Protein AF-A0A4Q6G7Y2-F1 (afdb_monomer_lite)

Sequence (105 aa):
MLQVDALLCVNDVDAALDAGLMQCLPCPGCEPGAAARVIETQRRLAAAWAARDRYRARSERLARRAAERLARRDTASVQGSPGLPAAAAAALARAKAKAADRGRS

Foldseek 3Di:
DVVLLVCVVVPVVVVSVVVPLLVDDDDPPDDPVSSVSSVVSNVVVVVVVVVVVVVVVVVVVVVVVVVVVVVVVVVPVVVDDDDDPPVVVVVVVVVVVVVVVVVVD

Radius of gyration: 30.84 Å; chains: 1; bounding box: 69×32×64 Å

pLDDT: mean 88.73, std 10.55, range [51.75, 98.62]

Structure (mmCIF, N/CA/C/O backbone):
data_AF-A0A4Q6G7Y2-F1
#
_entry.id   AF-A0A4Q6G7Y2-F1
#
loop_
_atom_site.group_PDB
_atom_site.id
_atom_site.type_symbol
_atom_site.label_atom_id
_atom_site.label_alt_id
_atom_site.label_comp_id
_atom_site.label_asym_id
_atom_site.label_entity_id
_atom_site.label_seq_id
_atom_site.pdbx_PDB_ins_code
_atom_site.Cartn_x
_atom_site.Cartn_y
_atom_site.Cartn_z
_atom_site.occupancy
_atom_site.B_iso_or_equiv
_atom_site.auth_seq_id
_atom_site.auth_comp_id
_atom_site.auth_asym_id
_atom_site.auth_atom_id
_atom_site.pdbx_PDB_model_num
ATOM 1 N N . MET A 1 1 ? -19.517 2.407 18.424 1.00 61.00 1 MET A N 1
ATOM 2 C CA . MET A 1 1 ? -18.093 2.147 18.743 1.00 61.00 1 MET A CA 1
ATOM 3 C C . MET A 1 1 ? -17.846 0.728 19.256 1.00 61.00 1 MET A C 1
ATOM 5 O O . MET A 1 1 ? -16.893 0.117 18.801 1.00 61.00 1 MET A O 1
ATOM 9 N N . LEU A 1 2 ? -18.707 0.179 20.128 1.00 75.88 2 LEU A N 1
ATOM 10 C CA . LEU A 1 2 ? -18.541 -1.166 20.714 1.00 75.88 2 LEU A CA 1
ATOM 11 C C . LEU A 1 2 ? -18.406 -2.311 19.691 1.00 75.88 2 LEU A C 1
ATOM 13 O O . LEU A 1 2 ? -17.623 -3.220 19.923 1.00 75.88 2 LEU A O 1
ATOM 17 N N . GLN A 1 3 ? -19.109 -2.262 18.553 1.00 88.25 3 GLN A N 1
ATOM 18 C CA . GLN A 1 3 ? -19.026 -3.321 17.535 1.00 88.25 3 GLN A CA 1
ATOM 19 C C . GLN A 1 3 ? -17.641 -3.409 16.875 1.00 88.25 3 GLN A C 1
ATOM 21 O O . GLN A 1 3 ? -17.073 -4.490 16.806 1.00 88.25 3 GLN A O 1
ATOM 26 N N . VAL A 1 4 ? -17.087 -2.281 16.412 1.00 92.12 4 VAL A N 1
ATOM 27 C CA . VAL A 1 4 ? -15.761 -2.253 15.766 1.00 92.12 4 VAL A CA 1
ATOM 28 C C . VAL A 1 4 ? -14.687 -2.710 16.748 1.00 92.12 4 VAL A C 1
ATOM 30 O O . VAL A 1 4 ? -13.851 -3.532 16.400 1.00 92.12 4 VAL A O 1
ATOM 33 N N . ASP A 1 5 ? -14.738 -2.232 17.992 1.00 91.62 5 ASP A N 1
ATOM 34 C CA . ASP A 1 5 ? -13.787 -2.654 19.020 1.00 91.62 5 ASP A CA 1
ATOM 35 C C . ASP A 1 5 ? -13.895 -4.151 19.352 1.00 91.62 5 ASP A C 1
ATOM 37 O O . ASP A 1 5 ? -12.876 -4.830 19.453 1.00 91.62 5 ASP A O 1
ATOM 41 N N . ALA A 1 6 ? -15.113 -4.693 19.451 1.00 92.06 6 ALA A N 1
ATOM 42 C CA . ALA A 1 6 ? -15.321 -6.121 19.676 1.00 92.06 6 ALA A CA 1
ATOM 43 C C . ALA A 1 6 ? -14.718 -6.979 18.550 1.00 92.06 6 ALA A C 1
ATOM 45 O O . ALA A 1 6 ? -14.070 -7.985 18.835 1.00 92.06 6 ALA A O 1
ATOM 46 N N . LEU A 1 7 ? -14.872 -6.555 17.290 1.00 95.19 7 LEU A N 1
ATOM 47 C CA . LEU A 1 7 ? -14.272 -7.220 16.128 1.00 95.19 7 LEU A CA 1
ATOM 48 C C . LEU A 1 7 ? -12.738 -7.151 16.165 1.00 95.19 7 LEU A C 1
ATOM 50 O O . LEU A 1 7 ? -12.064 -8.152 15.928 1.00 95.19 7 LEU A O 1
ATOM 54 N N . LEU A 1 8 ? -12.170 -6.009 16.566 1.00 93.88 8 LEU A N 1
ATOM 55 C CA . LEU A 1 8 ? -10.723 -5.876 16.756 1.00 93.88 8 LEU A CA 1
ATOM 56 C C . LEU A 1 8 ? -10.191 -6.758 17.895 1.00 93.88 8 LEU A C 1
ATOM 58 O O . LEU A 1 8 ? -9.095 -7.302 17.774 1.00 93.88 8 LEU A O 1
ATOM 62 N N . CYS A 1 9 ? -10.950 -6.942 18.977 1.00 93.56 9 CYS A N 1
ATOM 63 C CA . CYS A 1 9 ? -10.566 -7.822 20.086 1.00 93.56 9 CYS A CA 1
ATOM 64 C C . CYS A 1 9 ? -10.455 -9.295 19.667 1.00 93.56 9 CYS A C 1
ATOM 66 O O . CYS A 1 9 ? -9.605 -10.010 20.196 1.00 93.56 9 CYS A O 1
ATOM 68 N N . VAL A 1 10 ? -11.262 -9.740 18.700 1.00 96.31 10 VAL A N 1
ATOM 69 C CA . VAL A 1 10 ? -11.146 -11.081 18.094 1.00 96.31 10 VAL A CA 1
ATOM 70 C C . VAL A 1 10 ? -10.248 -11.099 16.851 1.00 96.31 10 VAL A C 1
ATOM 72 O O . VAL A 1 10 ? -10.146 -12.121 16.177 1.00 96.31 10 VAL A O 1
ATOM 75 N N . ASN A 1 11 ? -9.555 -9.988 16.575 1.00 94.19 11 ASN A N 1
ATOM 76 C CA . ASN A 1 11 ? -8.650 -9.798 15.443 1.00 94.19 11 ASN A CA 1
ATOM 77 C C . ASN A 1 11 ? -9.317 -9.984 14.063 1.00 94.19 11 ASN A C 1
ATOM 79 O O . ASN A 1 11 ? -8.643 -10.308 13.084 1.00 94.19 11 ASN A O 1
ATOM 83 N N . ASP A 1 12 ? -10.628 -9.744 13.976 1.00 97.44 12 ASP A N 1
ATOM 84 C CA . ASP A 1 12 ? -11.389 -9.754 12.727 1.00 97.44 12 ASP A CA 1
ATOM 85 C C . ASP A 1 12 ? -11.365 -8.357 12.092 1.00 97.44 12 ASP A C 1
ATOM 87 O O . ASP A 1 12 ? -12.283 -7.540 12.212 1.00 97.44 12 ASP A O 1
ATOM 91 N N . VAL A 1 13 ? -10.222 -8.046 11.477 1.00 95.50 13 VAL A N 1
ATOM 92 C CA . VAL A 1 13 ? -9.962 -6.733 10.871 1.00 95.50 13 VAL A CA 1
ATOM 93 C C . VAL A 1 13 ? -10.829 -6.509 9.632 1.00 95.50 13 VAL A C 1
ATOM 95 O O . VAL A 1 13 ? -11.213 -5.369 9.370 1.00 95.50 13 VAL A O 1
ATOM 98 N N . ASP A 1 14 ? -11.165 -7.568 8.896 1.00 96.94 14 ASP A N 1
ATOM 99 C CA . ASP A 1 14 ? -11.983 -7.474 7.685 1.00 96.94 14 ASP A CA 1
ATOM 100 C C . ASP A 1 14 ? -13.431 -7.126 8.038 1.00 96.94 14 ASP A C 1
ATOM 102 O O . ASP A 1 14 ? -13.960 -6.131 7.539 1.00 96.94 14 ASP A O 1
ATOM 106 N 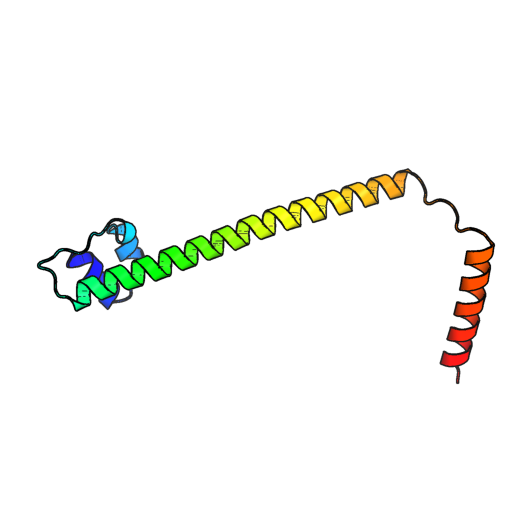N . ALA A 1 15 ? -14.035 -7.830 9.002 1.00 96.81 15 ALA A N 1
ATOM 107 C CA . ALA A 1 15 ? -15.362 -7.461 9.486 1.00 96.81 15 ALA A CA 1
ATOM 108 C C . ALA A 1 15 ? -15.365 -6.064 10.133 1.00 96.81 15 ALA A C 1
ATOM 110 O O . ALA A 1 15 ? -16.345 -5.324 10.017 1.00 96.81 15 ALA A O 1
ATOM 111 N N . ALA A 1 16 ? -14.277 -5.667 10.806 1.00 96.19 16 ALA A N 1
ATOM 112 C CA . ALA A 1 16 ? -14.147 -4.313 11.341 1.00 96.19 16 ALA A CA 1
ATOM 113 C C . ALA A 1 16 ? -14.115 -3.258 10.219 1.00 96.19 16 ALA A C 1
ATOM 115 O O . ALA A 1 16 ? -14.745 -2.205 10.349 1.00 96.19 16 ALA A O 1
ATOM 116 N N . LEU A 1 17 ? -13.410 -3.531 9.116 1.00 96.12 17 LEU A N 1
ATOM 117 C CA . LEU A 1 17 ? -13.396 -2.684 7.922 1.00 96.12 17 LEU A CA 1
ATOM 118 C C . LEU A 1 17 ? -14.787 -2.564 7.296 1.00 96.12 17 LEU A C 1
ATOM 120 O O . LEU A 1 17 ? -15.216 -1.438 7.037 1.00 96.12 17 LEU A O 1
ATOM 124 N N . ASP A 1 18 ? -15.503 -3.678 7.141 1.00 96.81 18 ASP A N 1
ATOM 125 C CA . ASP A 1 18 ? -16.885 -3.698 6.641 1.00 96.81 18 ASP A CA 1
ATOM 126 C C . ASP A 1 18 ? -17.838 -2.919 7.560 1.00 96.81 18 ASP A C 1
ATOM 128 O O . ASP A 1 18 ? -18.736 -2.214 7.098 1.00 96.81 18 ASP A O 1
ATOM 132 N N . ALA A 1 19 ? -17.594 -2.964 8.871 1.00 94.81 19 ALA A N 1
ATOM 133 C CA . ALA A 1 19 ? -18.314 -2.179 9.871 1.00 94.81 19 ALA A CA 1
ATOM 134 C C . ALA A 1 19 ? -17.905 -0.689 9.916 1.00 94.81 19 ALA A C 1
ATOM 136 O O . ALA A 1 19 ? -18.379 0.054 10.781 1.00 94.81 19 ALA A O 1
ATOM 137 N N . GLY A 1 20 ? -17.036 -0.228 9.010 1.00 95.38 20 GLY A N 1
ATOM 138 C CA . GLY A 1 20 ? -16.647 1.177 8.891 1.00 95.38 20 GLY A CA 1
ATOM 139 C C . GLY A 1 20 ? -15.487 1.599 9.797 1.00 95.38 20 GLY A C 1
ATOM 140 O O . GLY A 1 20 ? -15.435 2.753 10.231 1.00 95.38 20 GLY A O 1
ATOM 141 N N . LEU A 1 21 ? -14.539 0.696 10.092 1.00 94.88 21 LEU A N 1
ATOM 142 C CA . LEU A 1 21 ? -13.360 0.974 10.930 1.00 94.88 21 LEU A CA 1
ATOM 143 C C . LEU A 1 21 ? -12.657 2.283 10.556 1.00 94.88 21 LEU A C 1
ATOM 145 O O . LEU A 1 21 ? -12.284 3.035 11.449 1.00 94.88 21 LEU A O 1
ATOM 149 N N . MET A 1 22 ? -12.488 2.589 9.267 1.00 95.81 22 MET A N 1
ATOM 150 C CA . MET A 1 22 ? -11.752 3.788 8.837 1.00 95.81 22 MET A CA 1
ATOM 151 C C . MET A 1 22 ? -12.527 5.096 9.024 1.00 95.81 22 MET A C 1
ATOM 153 O O . MET A 1 22 ? -11.911 6.157 9.088 1.00 95.81 22 MET A O 1
ATOM 157 N N . GLN A 1 23 ? -13.857 5.037 9.106 1.00 93.81 23 GLN A N 1
ATOM 158 C CA . GLN A 1 23 ? -14.729 6.192 9.338 1.00 93.81 23 GLN A CA 1
ATOM 159 C C . GLN A 1 23 ? -15.122 6.323 10.816 1.00 93.81 23 GLN A C 1
ATOM 161 O O . GLN A 1 23 ? -15.757 7.301 11.209 1.00 93.81 23 GLN A O 1
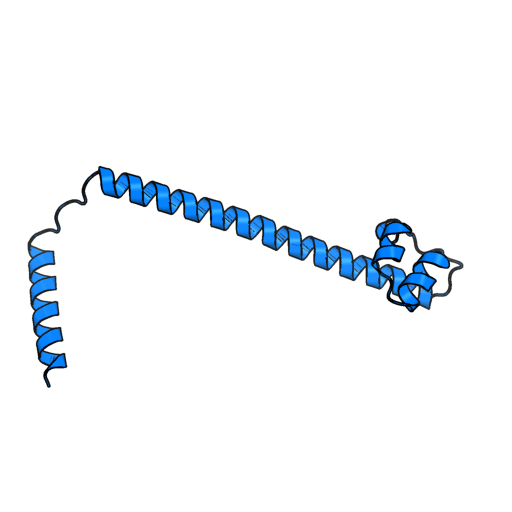ATOM 166 N N . CYS A 1 24 ? -14.754 5.343 11.645 1.00 89.75 24 CYS A N 1
ATOM 167 C CA . CYS A 1 24 ? -15.073 5.334 13.061 1.00 89.75 24 CYS A CA 1
ATOM 168 C C . CYS A 1 24 ? -14.340 6.469 13.791 1.00 89.75 24 CYS A C 1
ATOM 170 O O . CYS A 1 24 ? -13.110 6.499 13.852 1.00 89.75 24 CYS A O 1
ATOM 172 N N . LEU A 1 25 ? -15.106 7.377 14.396 1.00 86.44 25 LEU A N 1
ATOM 173 C CA . LEU A 1 25 ? -14.578 8.440 15.246 1.00 86.44 25 LEU A CA 1
ATOM 174 C C . LEU A 1 25 ? -14.498 7.961 16.704 1.00 86.44 25 LEU A C 1
ATOM 176 O O . LEU A 1 25 ? -15.446 7.330 17.187 1.00 86.44 25 LEU A O 1
ATOM 180 N N . PRO A 1 26 ? -13.405 8.260 17.428 1.00 76.88 26 PRO A N 1
ATOM 181 C CA . PRO A 1 26 ? -13.330 7.985 18.855 1.00 76.88 26 PRO A CA 1
ATOM 182 C C . PRO A 1 26 ? -14.375 8.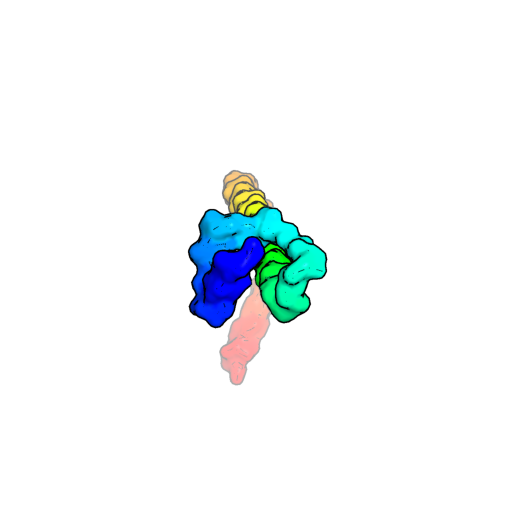830 19.593 1.00 76.88 26 PRO A C 1
ATOM 184 O O . PRO A 1 26 ? -14.435 10.048 19.426 1.00 76.88 26 PRO A O 1
ATOM 187 N N . CYS A 1 27 ? -15.215 8.182 20.399 1.00 75.19 27 CYS A N 1
ATOM 188 C CA . CYS A 1 27 ? -16.227 8.868 21.191 1.00 75.19 27 CYS A CA 1
ATOM 189 C C . CYS A 1 27 ? -15.665 9.249 22.575 1.00 75.19 27 CYS A C 1
ATOM 191 O O . CYS A 1 27 ? -14.980 8.431 23.189 1.00 75.19 27 CYS A O 1
ATOM 193 N N . PRO A 1 28 ? -15.959 10.450 23.107 1.00 71.19 28 PRO A N 1
ATOM 194 C CA . PRO A 1 28 ? -15.399 10.909 24.383 1.00 71.19 28 PRO A CA 1
ATOM 195 C C . PRO A 1 28 ? -15.909 10.128 25.607 1.00 71.19 28 PRO A C 1
ATOM 197 O O . PRO A 1 28 ? -15.276 10.169 26.654 1.00 71.19 28 PRO A O 1
ATOM 200 N N . GLY A 1 29 ? -17.030 9.408 25.485 1.00 77.56 29 GLY A N 1
ATOM 201 C CA . GLY A 1 29 ? -17.567 8.528 26.533 1.00 77.56 29 GLY A CA 1
ATOM 202 C C . GLY A 1 29 ? -17.158 7.059 26.396 1.00 77.56 29 GLY A C 1
ATOM 203 O O . GLY A 1 29 ? -17.669 6.212 27.123 1.00 77.56 29 GLY A O 1
ATOM 204 N N . CYS A 1 30 ? -16.303 6.733 25.429 1.00 79.44 30 CYS A N 1
ATOM 205 C CA . CYS A 1 30 ? -15.888 5.365 25.173 1.00 79.44 30 CYS A CA 1
ATOM 206 C C . CYS A 1 30 ? -14.719 4.976 26.081 1.00 79.44 30 CYS A C 1
ATOM 208 O O . CYS A 1 30 ? -13.921 5.821 26.483 1.00 79.44 30 CYS A O 1
ATOM 210 N N . GLU A 1 31 ? -14.610 3.681 26.384 1.00 84.31 31 GLU A N 1
ATOM 211 C CA . GLU A 1 31 ? -13.493 3.148 27.164 1.00 84.31 31 GLU A CA 1
ATOM 212 C C . GLU A 1 31 ? -12.154 3.539 26.491 1.00 84.31 31 GLU A C 1
ATOM 214 O O . GLU A 1 31 ? -12.014 3.359 25.273 1.00 84.31 31 GLU A O 1
ATOM 219 N N . PRO A 1 32 ? -11.186 4.117 27.230 1.00 84.25 32 PRO A N 1
ATOM 220 C CA . PRO A 1 32 ? -9.950 4.636 26.643 1.00 84.25 32 PRO A CA 1
ATOM 221 C C . PRO A 1 32 ? -9.151 3.596 25.843 1.00 84.25 32 PRO A C 1
ATOM 223 O O . PRO A 1 32 ? -8.589 3.926 24.796 1.00 84.25 32 PRO A O 1
ATOM 226 N N . GLY A 1 33 ? -9.125 2.340 26.292 1.00 89.12 33 GLY A N 1
ATOM 227 C CA . GLY A 1 33 ? -8.493 1.221 25.597 1.00 89.12 33 GLY A CA 1
ATOM 228 C C . GLY A 1 33 ? -9.146 0.900 24.252 1.00 89.12 33 GLY A C 1
ATOM 229 O O . GLY A 1 33 ? -8.434 0.702 23.266 1.00 89.12 33 GLY A O 1
ATOM 230 N N . ALA A 1 34 ? -10.477 0.916 24.174 1.00 89.38 34 ALA A N 1
ATOM 231 C CA . ALA A 1 34 ? -11.224 0.735 22.930 1.00 89.38 34 ALA A CA 1
ATOM 232 C C . ALA A 1 34 ? -10.923 1.849 21.919 1.00 89.38 34 ALA A C 1
ATOM 234 O O . ALA A 1 34 ? -10.642 1.583 20.748 1.00 89.38 34 ALA A O 1
ATOM 235 N N . ALA A 1 35 ? -10.908 3.107 22.373 1.00 89.75 35 ALA A N 1
ATOM 236 C CA . ALA A 1 35 ? -10.522 4.232 21.521 1.00 89.75 35 ALA A CA 1
ATOM 237 C C . ALA A 1 35 ? -9.076 4.083 21.011 1.00 89.75 35 ALA A C 1
ATOM 239 O O . ALA A 1 35 ? -8.821 4.249 19.816 1.00 89.75 35 ALA A O 1
ATOM 240 N N . ALA A 1 36 ? -8.142 3.710 21.891 1.00 91.06 36 ALA A N 1
ATOM 241 C CA . ALA A 1 36 ? -6.742 3.508 21.532 1.00 91.06 36 ALA A CA 1
ATOM 242 C C . ALA A 1 36 ? -6.551 2.378 20.505 1.00 91.06 36 ALA A C 1
ATOM 244 O O . ALA A 1 36 ? -5.809 2.563 19.538 1.00 91.06 36 ALA A O 1
ATOM 245 N N . ARG A 1 37 ? -7.244 1.238 20.661 1.00 92.19 37 ARG A N 1
ATOM 246 C CA . ARG A 1 37 ? -7.186 0.113 19.707 1.00 92.19 37 ARG A CA 1
ATOM 247 C C . ARG A 1 37 ? -7.669 0.507 18.317 1.00 92.19 37 ARG A C 1
ATOM 249 O O . ARG A 1 37 ? -7.005 0.188 17.327 1.00 92.19 37 ARG A O 1
ATOM 256 N N . VAL A 1 38 ? -8.792 1.219 18.236 1.00 92.88 38 VAL A N 1
ATOM 257 C CA . VAL A 1 38 ? -9.341 1.696 16.959 1.00 92.88 38 VAL A CA 1
ATOM 258 C C . VAL A 1 38 ? -8.352 2.640 16.273 1.00 92.88 38 VAL A C 1
ATOM 260 O O . VAL A 1 38 ? -8.003 2.416 15.114 1.00 92.88 38 VAL A O 1
ATOM 263 N N . ILE A 1 39 ? -7.838 3.640 16.998 1.00 93.56 39 ILE A N 1
ATOM 264 C CA . ILE A 1 39 ? -6.887 4.625 16.459 1.00 93.56 39 ILE A CA 1
ATOM 265 C C . ILE A 1 39 ? -5.602 3.945 15.978 1.00 93.56 39 ILE A C 1
ATOM 267 O O . ILE A 1 39 ? -5.125 4.221 14.877 1.00 93.56 39 ILE A O 1
ATOM 271 N N . GLU A 1 40 ? -5.029 3.050 16.780 1.00 94.69 40 GLU A N 1
ATOM 272 C CA . GLU A 1 40 ? -3.801 2.343 16.414 1.00 94.69 40 GLU A CA 1
ATOM 273 C C . GLU A 1 40 ? -4.003 1.486 15.159 1.00 94.69 40 GLU A C 1
ATOM 275 O O . GLU A 1 40 ? -3.183 1.517 14.237 1.00 94.69 40 GLU A O 1
ATOM 280 N N . THR A 1 41 ? -5.129 0.776 15.072 1.00 95.81 41 THR A N 1
ATOM 281 C CA . THR A 1 41 ? -5.449 -0.052 13.902 1.00 95.81 41 THR A CA 1
ATOM 282 C C . THR A 1 41 ? -5.635 0.803 12.647 1.00 95.81 41 THR A C 1
ATOM 284 O O . THR A 1 41 ? -5.038 0.503 11.611 1.00 95.81 41 THR A O 1
ATOM 287 N N . GLN A 1 42 ? -6.371 1.916 12.742 1.00 96.62 42 GLN A N 1
ATOM 288 C CA . GLN A 1 42 ? -6.514 2.881 11.644 1.00 96.62 42 GLN A CA 1
ATOM 289 C C . GLN A 1 42 ? -5.148 3.394 11.161 1.00 96.62 42 GLN A C 1
ATOM 291 O O . GLN A 1 42 ? -4.884 3.425 9.956 1.00 96.62 42 GLN A O 1
ATOM 296 N N . ARG A 1 43 ? -4.245 3.754 12.086 1.00 97.38 43 ARG A N 1
ATOM 297 C CA . ARG A 1 43 ? -2.895 4.244 11.751 1.00 97.38 43 ARG A CA 1
ATOM 298 C C . ARG A 1 43 ? -2.060 3.181 11.043 1.00 97.38 43 ARG A C 1
ATOM 300 O O . ARG A 1 43 ? -1.412 3.493 10.042 1.00 97.38 43 ARG A O 1
ATOM 307 N N . ARG A 1 44 ? -2.096 1.932 11.518 1.00 97.81 44 ARG A N 1
ATOM 308 C CA . ARG A 1 44 ? -1.393 0.802 10.884 1.00 97.81 44 ARG A CA 1
ATOM 309 C C . ARG A 1 44 ? -1.880 0.557 9.461 1.00 97.81 44 ARG A C 1
ATOM 311 O O . ARG A 1 44 ? -1.057 0.438 8.552 1.00 97.81 44 ARG A O 1
ATOM 318 N N . LEU A 1 45 ? -3.196 0.536 9.255 1.00 97.50 45 LEU A N 1
ATOM 319 C CA . LEU A 1 45 ? -3.793 0.330 7.934 1.00 97.50 45 LEU A CA 1
ATOM 320 C C . LEU A 1 45 ? -3.456 1.473 6.974 1.00 97.50 45 LEU A C 1
ATOM 322 O O . LEU A 1 45 ? -2.986 1.219 5.863 1.00 97.50 45 LEU A O 1
ATOM 326 N N . ALA A 1 46 ? -3.589 2.725 7.419 1.00 97.81 46 ALA A N 1
ATOM 327 C CA . ALA A 1 46 ? -3.218 3.888 6.617 1.00 97.81 46 ALA A CA 1
ATOM 328 C C . ALA A 1 46 ? -1.735 3.850 6.200 1.00 97.81 46 ALA A C 1
ATOM 330 O O . ALA A 1 46 ? -1.401 4.099 5.038 1.00 97.81 46 ALA A O 1
ATOM 331 N N . ALA A 1 47 ? -0.837 3.477 7.120 1.00 98.44 47 ALA A N 1
ATOM 332 C CA . ALA A 1 47 ? 0.584 3.320 6.821 1.00 98.44 47 ALA A CA 1
ATOM 333 C C . ALA A 1 47 ? 0.848 2.196 5.803 1.00 98.44 47 ALA A C 1
ATOM 335 O O . ALA A 1 47 ? 1.645 2.382 4.875 1.00 98.44 47 ALA A O 1
ATOM 336 N N . ALA A 1 48 ? 0.165 1.055 5.941 1.00 98.19 48 ALA A N 1
ATOM 337 C CA . ALA A 1 48 ? 0.270 -0.069 5.015 1.00 98.19 48 ALA A CA 1
ATOM 338 C C . ALA A 1 48 ? -0.217 0.300 3.604 1.00 98.19 48 ALA A C 1
ATOM 340 O O . ALA A 1 48 ? 0.456 -0.009 2.616 1.00 98.19 48 ALA A O 1
ATOM 341 N N . TRP A 1 49 ? -1.334 1.022 3.489 1.00 98.12 49 TRP A N 1
ATOM 342 C CA . TRP A 1 49 ? -1.837 1.503 2.200 1.00 98.12 49 TRP A CA 1
ATOM 343 C C . TRP A 1 49 ? -0.883 2.498 1.551 1.00 98.12 49 TRP A C 1
ATOM 345 O O . TRP A 1 49 ? -0.493 2.300 0.401 1.00 98.12 49 TRP A O 1
ATOM 355 N N . ALA A 1 50 ? -0.390 3.481 2.308 1.00 98.50 50 ALA A N 1
ATOM 356 C CA . ALA A 1 50 ? 0.604 4.420 1.800 1.00 98.50 50 ALA A CA 1
ATOM 357 C C . ALA A 1 50 ? 1.885 3.703 1.327 1.00 98.50 50 ALA A C 1
ATOM 359 O O . ALA A 1 50 ? 2.491 4.091 0.325 1.00 98.50 50 ALA A O 1
ATOM 360 N N . ALA A 1 51 ? 2.314 2.643 2.020 1.00 98.44 51 ALA A N 1
ATOM 361 C CA . ALA A 1 51 ? 3.440 1.817 1.586 1.00 98.44 51 ALA A CA 1
ATOM 362 C C . ALA A 1 51 ? 3.148 1.081 0.270 1.00 98.44 51 ALA A C 1
ATOM 364 O O . ALA A 1 51 ? 3.990 1.093 -0.635 1.00 98.44 51 ALA A O 1
ATOM 365 N N . ARG A 1 52 ? 1.949 0.502 0.136 1.00 98.44 52 ARG A N 1
ATOM 366 C CA . ARG A 1 52 ? 1.491 -0.151 -1.097 1.00 98.44 52 ARG A CA 1
ATOM 367 C C . ARG A 1 52 ? 1.468 0.822 -2.273 1.00 98.44 52 ARG A C 1
ATOM 369 O O . ARG A 1 52 ? 1.940 0.476 -3.356 1.00 98.44 52 ARG A O 1
ATOM 376 N N . ASP A 1 53 ? 0.992 2.041 -2.061 1.00 98.62 53 ASP A N 1
ATOM 377 C CA . ASP A 1 53 ? 0.911 3.053 -3.115 1.00 98.62 53 ASP A CA 1
ATOM 378 C C . ASP A 1 53 ? 2.304 3.519 -3.556 1.00 98.62 53 ASP A C 1
ATOM 380 O O . ASP A 1 53 ? 2.589 3.587 -4.754 1.00 98.62 53 ASP A O 1
ATOM 384 N N . ARG A 1 54 ? 3.237 3.723 -2.611 1.00 98.50 54 ARG A N 1
ATOM 385 C CA . ARG A 1 54 ? 4.649 4.002 -2.938 1.00 98.50 54 ARG A CA 1
ATOM 386 C C . ARG A 1 54 ? 5.280 2.885 -3.764 1.00 98.50 54 ARG A C 1
ATOM 388 O O . ARG A 1 54 ? 6.032 3.168 -4.702 1.00 98.50 54 ARG A O 1
ATOM 395 N N . TYR A 1 55 ? 4.995 1.633 -3.409 1.00 98.50 55 TYR A N 1
ATOM 396 C CA . TYR A 1 55 ? 5.470 0.473 -4.155 1.00 98.50 55 TYR A CA 1
ATOM 397 C C . TYR A 1 55 ? 4.921 0.475 -5.585 1.00 98.50 55 TYR A C 1
ATOM 399 O O . TYR A 1 55 ? 5.710 0.419 -6.528 1.00 98.50 55 TYR A O 1
ATOM 407 N N . ARG A 1 56 ? 3.602 0.636 -5.760 1.00 98.44 56 ARG A N 1
ATOM 408 C CA . ARG A 1 56 ? 2.955 0.701 -7.083 1.00 98.44 56 ARG A CA 1
ATOM 409 C C . ARG A 1 56 ? 3.548 1.809 -7.951 1.00 98.44 56 ARG A C 1
ATOM 411 O O . ARG A 1 56 ? 4.034 1.532 -9.046 1.00 98.44 56 ARG A O 1
ATOM 418 N N . ALA A 1 57 ? 3.664 3.020 -7.406 1.00 98.50 57 ALA A N 1
ATOM 419 C CA . ALA A 1 57 ? 4.258 4.151 -8.113 1.00 98.50 57 ALA A CA 1
ATOM 420 C C . ALA A 1 57 ? 5.723 3.889 -8.516 1.00 98.50 57 ALA A C 1
ATOM 422 O O . ALA A 1 57 ? 6.175 4.306 -9.586 1.00 98.50 57 ALA A O 1
ATOM 423 N N . ARG A 1 58 ? 6.508 3.209 -7.666 1.00 98.38 58 ARG A N 1
ATOM 424 C CA . ARG A 1 58 ? 7.882 2.804 -8.008 1.00 98.38 58 ARG A CA 1
ATOM 425 C C . ARG A 1 58 ? 7.889 1.789 -9.146 1.00 98.38 58 ARG A C 1
ATOM 427 O O . ARG A 1 58 ? 8.683 1.954 -10.073 1.00 98.38 58 ARG A O 1
ATOM 434 N N . SER A 1 59 ? 7.032 0.778 -9.082 1.00 98.31 59 SER A N 1
ATOM 435 C CA . SER A 1 59 ? 6.920 -0.260 -10.107 1.00 98.31 59 SER A CA 1
ATOM 436 C C . SER A 1 59 ? 6.553 0.331 -11.467 1.00 98.31 59 SER A C 1
ATOM 438 O O . SER A 1 59 ? 7.227 0.035 -12.450 1.00 98.31 59 SER A O 1
ATOM 440 N N . GLU A 1 60 ? 5.603 1.266 -11.523 1.00 98.56 60 GLU A N 1
ATOM 441 C CA . GLU A 1 60 ? 5.245 1.990 -12.752 1.00 98.56 60 GLU A CA 1
ATOM 442 C C . GLU A 1 60 ? 6.428 2.776 -13.335 1.00 98.56 60 GLU A C 1
ATOM 444 O O . GLU A 1 60 ? 6.698 2.728 -14.536 1.00 98.56 60 GLU A O 1
ATOM 449 N N . ARG A 1 61 ? 7.193 3.486 -12.490 1.00 98.25 61 ARG A N 1
ATOM 450 C CA . ARG A 1 61 ? 8.410 4.190 -12.936 1.00 98.25 61 ARG A CA 1
ATOM 451 C C . ARG A 1 61 ? 9.449 3.230 -13.512 1.00 98.25 61 ARG A C 1
ATOM 453 O O . ARG A 1 61 ? 10.093 3.556 -14.508 1.00 98.25 61 ARG A O 1
ATOM 460 N N . LEU A 1 62 ? 9.640 2.072 -12.887 1.00 98.44 62 LEU A N 1
ATOM 461 C CA . LEU A 1 62 ? 10.593 1.070 -13.360 1.00 98.44 62 LEU A CA 1
ATOM 462 C C . LEU A 1 62 ? 10.133 0.417 -14.664 1.00 98.44 62 LEU A C 1
ATOM 464 O O . LEU A 1 62 ? 10.961 0.253 -15.559 1.00 98.44 62 LEU A O 1
ATOM 468 N N . ALA A 1 63 ? 8.840 0.116 -14.792 1.00 98.25 63 ALA A N 1
ATOM 469 C CA . ALA A 1 63 ? 8.245 -0.418 -16.011 1.00 98.25 63 ALA A CA 1
ATOM 470 C C . ALA A 1 63 ? 8.439 0.546 -17.191 1.00 98.25 63 ALA A C 1
ATOM 472 O O . ALA A 1 63 ? 8.934 0.132 -18.238 1.00 98.25 63 ALA A O 1
ATOM 473 N N . ARG A 1 64 ? 8.182 1.850 -16.990 1.00 97.50 64 ARG A N 1
ATOM 474 C CA . ARG A 1 64 ? 8.446 2.882 -18.010 1.00 97.50 64 ARG A CA 1
ATOM 475 C C . ARG A 1 64 ? 9.909 2.902 -18.450 1.00 97.50 64 ARG A C 1
ATOM 477 O O . ARG A 1 64 ? 10.197 2.778 -19.634 1.00 97.50 64 ARG A O 1
ATOM 484 N N . ARG A 1 65 ? 10.849 2.944 -17.500 1.00 97.88 65 ARG A N 1
ATOM 485 C CA . ARG A 1 65 ? 12.292 2.909 -17.812 1.00 97.88 65 ARG A CA 1
ATOM 486 C C . ARG A 1 65 ? 12.714 1.624 -18.526 1.00 97.88 65 ARG A C 1
ATOM 488 O O . ARG A 1 65 ? 13.627 1.649 -19.346 1.00 97.88 65 ARG A O 1
ATOM 495 N N . ALA A 1 66 ? 12.112 0.486 -18.185 1.00 97.50 66 ALA A N 1
ATOM 496 C CA . ALA A 1 66 ? 12.395 -0.780 -18.849 1.00 97.50 66 ALA A CA 1
ATOM 497 C C . ALA A 1 66 ? 11.914 -0.763 -20.307 1.00 97.50 66 ALA A C 1
ATOM 499 O O . ALA A 1 66 ? 12.688 -1.143 -21.186 1.00 97.50 66 ALA A O 1
ATOM 500 N N . ALA A 1 67 ? 10.703 -0.255 -20.556 1.00 96.62 67 ALA A N 1
ATOM 501 C CA . ALA A 1 67 ? 10.156 -0.076 -21.897 1.00 96.62 67 ALA A CA 1
ATOM 502 C C . ALA A 1 67 ? 11.008 0.892 -22.736 1.00 96.62 67 ALA A C 1
ATOM 504 O O . ALA A 1 67 ? 11.392 0.554 -23.851 1.00 96.62 67 ALA A O 1
ATOM 505 N N . GLU A 1 68 ? 11.409 2.037 -22.176 1.00 95.94 68 GLU A N 1
ATOM 506 C CA . GLU A 1 68 ? 12.301 2.996 -22.848 1.00 95.94 68 GLU A CA 1
ATOM 507 C C . GLU A 1 68 ? 13.650 2.369 -23.228 1.00 95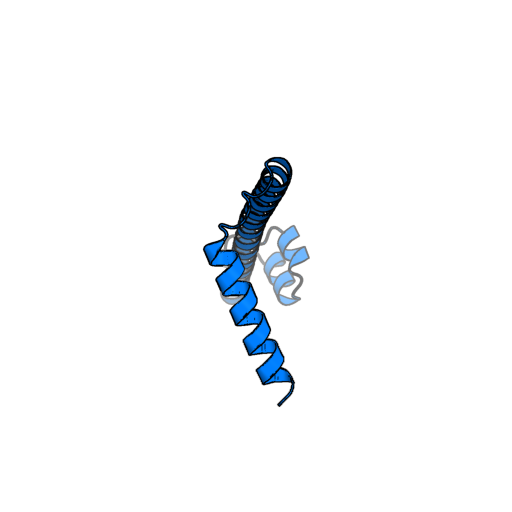.94 68 GLU A C 1
ATOM 509 O O . GLU A 1 68 ? 14.154 2.576 -24.331 1.00 95.94 68 GLU A O 1
ATOM 514 N N . ARG A 1 69 ? 14.255 1.578 -22.330 1.00 95.38 69 ARG A N 1
ATOM 515 C CA . ARG A 1 69 ? 15.514 0.874 -22.622 1.00 95.38 69 ARG A CA 1
ATOM 516 C C . ARG A 1 69 ? 15.351 -0.221 -23.668 1.00 95.38 69 ARG A C 1
ATOM 518 O O . ARG A 1 69 ? 16.302 -0.492 -24.394 1.00 95.38 69 ARG A O 1
ATOM 525 N N . LEU A 1 70 ? 14.206 -0.899 -23.702 1.00 94.19 70 LEU A N 1
ATOM 526 C CA . LEU A 1 70 ? 13.907 -1.873 -24.746 1.00 94.19 70 LEU A CA 1
ATOM 527 C C . LEU A 1 70 ? 13.771 -1.165 -26.098 1.00 94.19 70 LEU A C 1
ATOM 529 O O . LEU A 1 70 ? 14.542 -1.477 -26.996 1.00 94.19 70 LEU A O 1
ATOM 533 N N . ALA A 1 71 ? 12.947 -0.118 -26.181 1.00 91.88 71 ALA A N 1
ATOM 534 C CA . ALA A 1 71 ? 12.779 0.676 -27.397 1.00 91.88 71 ALA A CA 1
ATOM 535 C C . ALA A 1 71 ? 14.114 1.232 -27.923 1.00 91.88 71 ALA A C 1
ATOM 537 O O . ALA A 1 71 ? 14.401 1.121 -29.109 1.00 91.88 71 ALA A O 1
ATOM 538 N N . ARG A 1 72 ? 14.981 1.756 -27.040 1.00 89.50 72 ARG A N 1
ATOM 539 C CA . ARG A 1 72 ? 16.329 2.216 -27.429 1.00 89.50 72 ARG A CA 1
ATOM 540 C C . ARG A 1 72 ? 17.207 1.098 -27.994 1.00 89.50 72 ARG A C 1
ATOM 542 O O . ARG A 1 72 ? 17.992 1.355 -28.905 1.00 89.50 72 ARG A O 1
ATOM 549 N N . ARG A 1 73 ? 17.120 -0.119 -27.444 1.00 85.50 73 ARG A N 1
ATOM 550 C CA . ARG A 1 73 ? 17.861 -1.279 -27.966 1.00 85.50 73 ARG A CA 1
ATOM 551 C C . ARG A 1 73 ? 17.340 -1.684 -29.337 1.00 85.50 73 ARG A C 1
ATOM 553 O O . ARG A 1 73 ? 18.155 -1.899 -30.228 1.00 85.50 73 ARG A O 1
ATOM 560 N N . AS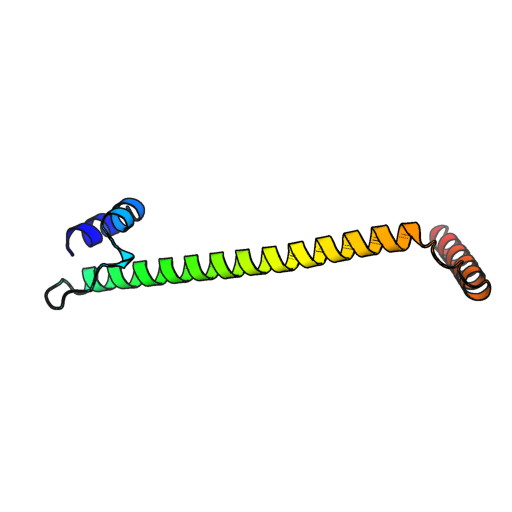P A 1 74 ? 16.026 -1.698 -29.520 1.00 81.56 74 ASP A N 1
ATOM 561 C CA . ASP A 1 74 ? 15.411 -2.035 -30.803 1.00 81.56 74 ASP A CA 1
ATOM 562 C C . ASP A 1 74 ? 15.791 -0.999 -31.873 1.00 81.56 74 ASP A C 1
ATOM 564 O O . ASP A 1 74 ? 16.238 -1.365 -32.959 1.00 81.56 74 ASP A O 1
ATOM 568 N N . THR A 1 75 ? 15.760 0.301 -31.550 1.00 77.75 75 THR A N 1
ATOM 569 C CA . THR A 1 75 ? 16.209 1.348 -32.485 1.00 77.75 75 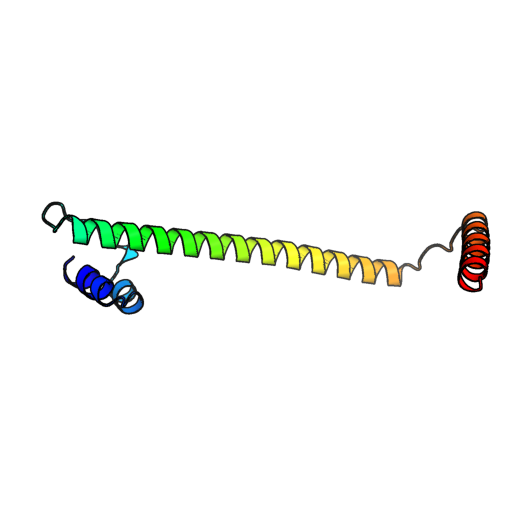THR A CA 1
ATOM 570 C C . THR A 1 75 ? 17.706 1.267 -32.793 1.00 77.75 75 THR A C 1
ATOM 572 O O . THR A 1 75 ? 18.101 1.431 -33.945 1.00 77.75 75 THR A O 1
ATOM 575 N N . ALA A 1 76 ? 18.554 0.989 -31.795 1.00 72.69 76 ALA A N 1
ATOM 576 C CA . ALA A 1 76 ? 20.001 0.861 -32.000 1.00 72.69 76 ALA A CA 1
ATOM 577 C C . ALA A 1 76 ? 20.368 -0.391 -32.817 1.00 72.69 76 ALA A C 1
ATOM 579 O O . ALA A 1 76 ? 21.319 -0.359 -33.595 1.00 72.69 76 ALA A O 1
ATOM 580 N N . SER A 1 77 ? 19.596 -1.474 -32.677 1.00 67.56 77 SER A N 1
ATOM 581 C CA . SER A 1 77 ? 19.703 -2.662 -33.529 1.00 67.56 77 SER A CA 1
ATOM 582 C C . SER A 1 77 ? 19.404 -2.332 -34.993 1.00 67.56 77 SER A C 1
ATOM 584 O O . SER A 1 77 ? 20.092 -2.832 -35.877 1.00 67.56 77 SER A O 1
ATOM 586 N N . VAL A 1 78 ? 18.398 -1.490 -35.256 1.00 66.75 78 VAL A N 1
ATOM 587 C CA . VAL A 1 78 ? 18.009 -1.094 -36.622 1.00 66.75 78 VAL A CA 1
ATOM 588 C C . VAL A 1 78 ? 19.030 -0.145 -37.259 1.00 66.75 78 VAL A C 1
ATOM 590 O O . VAL A 1 78 ? 19.270 -0.226 -38.458 1.00 66.75 78 VAL A O 1
ATOM 593 N N . GLN A 1 79 ? 19.661 0.735 -36.477 1.00 69.25 79 GLN A N 1
ATOM 594 C CA . GLN A 1 79 ? 20.597 1.736 -37.007 1.00 69.25 79 GLN A CA 1
ATOM 595 C C . GLN A 1 79 ? 21.998 1.196 -37.334 1.00 69.25 79 GLN A C 1
ATOM 597 O O . GLN A 1 79 ? 22.776 1.918 -37.951 1.00 69.25 79 GLN A O 1
ATOM 602 N N . GLY A 1 80 ? 22.310 -0.056 -36.978 1.00 59.84 80 GLY A N 1
ATOM 603 C CA . GLY A 1 80 ? 23.643 -0.637 -37.147 1.00 59.84 80 GLY A CA 1
ATOM 604 C C . GLY A 1 80 ? 24.666 0.033 -36.224 1.00 59.84 80 GLY A C 1
ATOM 605 O O . GLY A 1 80 ? 24.866 1.244 -36.243 1.00 59.84 80 GLY A O 1
ATOM 606 N N . SER A 1 81 ? 25.344 -0.739 -35.374 1.00 62.66 81 SER A N 1
ATOM 607 C CA . SER A 1 81 ? 26.394 -0.154 -34.530 1.00 62.66 81 SER A CA 1
ATOM 608 C C . SER A 1 81 ? 27.552 0.336 -35.406 1.00 62.66 81 SER A C 1
ATOM 610 O O . SER A 1 81 ? 28.022 -0.441 -36.242 1.00 62.66 81 SER A O 1
ATOM 612 N N . PRO A 1 82 ? 28.049 1.577 -35.226 1.00 67.69 82 PRO A N 1
ATOM 613 C CA . PRO A 1 82 ? 29.239 2.018 -35.936 1.00 67.69 82 PRO A CA 1
ATOM 614 C C . PRO A 1 82 ? 30.382 1.051 -35.622 1.00 67.69 82 PRO A C 1
ATOM 616 O O . PRO A 1 82 ? 30.614 0.696 -34.462 1.00 67.69 82 PRO A O 1
ATOM 619 N N . GLY A 1 83 ? 31.058 0.583 -36.674 1.00 72.50 83 GLY A N 1
ATOM 620 C CA . GLY A 1 83 ? 32.176 -0.343 -36.546 1.00 72.50 83 GLY A CA 1
ATOM 621 C C . GLY A 1 83 ? 33.225 0.207 -35.581 1.00 72.50 83 GLY A C 1
ATOM 622 O O . GLY A 1 83 ? 33.533 1.400 -35.590 1.00 72.50 83 GLY A O 1
ATOM 623 N N . LEU A 1 84 ? 33.759 -0.662 -34.722 1.00 79.25 84 LEU A N 1
ATOM 624 C CA . LEU A 1 84 ? 34.764 -0.273 -33.740 1.00 79.25 84 LEU A CA 1
ATOM 625 C C . LEU A 1 84 ? 35.999 0.308 -34.464 1.00 79.25 84 LEU A C 1
ATOM 627 O O . LEU A 1 84 ? 36.500 -0.331 -35.393 1.00 79.25 84 LEU A O 1
ATOM 631 N N . PRO A 1 85 ? 36.538 1.471 -34.051 1.00 85.31 85 PRO A N 1
ATOM 632 C CA . PRO A 1 85 ? 37.740 2.020 -34.670 1.00 85.31 85 PRO A CA 1
ATOM 633 C C . PRO A 1 85 ? 38.922 1.048 -34.532 1.00 85.31 85 PRO A C 1
ATOM 635 O O . PRO A 1 85 ? 39.125 0.436 -33.479 1.00 85.31 85 PRO A O 1
ATOM 638 N N . ALA A 1 86 ? 39.729 0.922 -35.590 1.00 81.44 86 ALA A N 1
ATOM 639 C CA . ALA A 1 86 ? 40.762 -0.114 -35.721 1.00 81.44 86 ALA A CA 1
ATOM 640 C C . ALA A 1 86 ? 41.754 -0.160 -34.541 1.00 81.44 86 ALA A C 1
ATOM 642 O O . ALA A 1 86 ? 42.137 -1.238 -34.082 1.00 81.44 86 ALA A O 1
ATOM 643 N N . ALA A 1 87 ? 42.118 1.001 -33.988 1.00 84.62 87 ALA A N 1
ATOM 644 C CA . ALA A 1 87 ? 43.001 1.093 -32.826 1.00 84.62 87 ALA A CA 1
ATOM 645 C C . ALA A 1 87 ? 42.408 0.420 -31.569 1.00 84.62 87 ALA A C 1
ATOM 647 O O . ALA A 1 87 ? 43.124 -0.265 -30.833 1.00 84.62 87 ALA A O 1
ATOM 648 N N . ALA A 1 88 ? 41.097 0.558 -31.347 1.00 87.38 88 ALA A N 1
ATOM 649 C CA . ALA A 1 88 ? 40.400 -0.072 -30.227 1.00 87.38 88 ALA A CA 1
ATOM 650 C C . ALA A 1 88 ? 40.253 -1.590 -30.432 1.00 87.38 88 ALA A C 1
ATOM 652 O O . ALA A 1 88 ? 40.426 -2.356 -29.482 1.00 87.38 88 ALA A O 1
ATOM 653 N N . ALA A 1 89 ? 40.031 -2.042 -31.672 1.00 88.19 89 ALA A N 1
ATOM 654 C CA . ALA A 1 89 ? 40.019 -3.469 -32.006 1.00 88.19 89 ALA A CA 1
ATOM 655 C C . ALA A 1 89 ? 41.381 -4.128 -31.724 1.00 88.19 89 ALA A C 1
ATOM 657 O O . ALA A 1 89 ? 41.449 -5.180 -31.084 1.00 88.19 89 ALA A O 1
ATOM 658 N N . ALA A 1 90 ? 42.477 -3.468 -32.116 1.00 88.00 90 ALA A N 1
ATOM 659 C CA . ALA A 1 90 ? 43.837 -3.942 -31.864 1.00 88.00 90 ALA A CA 1
ATOM 660 C C . ALA A 1 90 ? 44.189 -3.972 -30.363 1.00 88.00 90 ALA A C 1
ATOM 662 O O . ALA A 1 90 ? 44.866 -4.890 -29.892 1.00 88.00 90 ALA A O 1
ATOM 663 N N . ALA A 1 91 ? 43.724 -2.991 -29.580 1.00 90.19 91 ALA A N 1
ATOM 664 C CA . ALA A 1 91 ? 43.887 -2.997 -28.126 1.00 90.19 91 ALA A CA 1
ATOM 665 C C . ALA A 1 91 ? 43.140 -4.172 -27.466 1.00 90.19 91 ALA A C 1
ATOM 667 O O . ALA A 1 91 ? 43.726 -4.883 -26.645 1.00 90.19 91 ALA A O 1
ATOM 668 N N . LEU A 1 92 ? 41.894 -4.434 -27.878 1.00 87.44 92 LEU A N 1
ATOM 669 C CA . LEU A 1 92 ? 41.104 -5.572 -27.394 1.00 87.44 92 LEU A CA 1
ATOM 670 C C . LEU A 1 92 ? 41.731 -6.924 -27.757 1.00 87.44 92 LEU A C 1
ATOM 672 O O . LEU A 1 92 ? 41.767 -7.819 -26.912 1.00 87.44 92 LEU A O 1
ATOM 676 N N . ALA A 1 93 ? 42.259 -7.076 -28.975 1.00 91.56 93 ALA A N 1
ATOM 677 C CA . ALA A 1 93 ? 42.931 -8.304 -29.403 1.00 91.56 93 ALA A CA 1
ATOM 678 C C . ALA A 1 93 ? 44.151 -8.628 -28.521 1.00 91.56 93 ALA A C 1
ATOM 680 O O . ALA A 1 93 ? 44.293 -9.754 -28.041 1.00 91.56 93 ALA A O 1
ATOM 681 N N . ARG A 1 94 ? 44.983 -7.620 -28.218 1.00 87.81 94 ARG A N 1
ATOM 682 C CA . ARG A 1 94 ? 46.139 -7.769 -27.315 1.00 87.81 94 ARG A CA 1
ATOM 683 C C . ARG A 1 94 ? 45.723 -8.113 -25.886 1.00 87.81 94 ARG A C 1
ATOM 685 O O . ARG A 1 94 ? 46.334 -8.976 -25.259 1.00 87.81 94 ARG A O 1
ATOM 692 N N . ALA A 1 95 ? 44.666 -7.476 -25.381 1.00 91.62 95 ALA A N 1
ATOM 693 C CA . ALA A 1 95 ? 44.136 -7.765 -24.051 1.00 91.62 95 ALA A CA 1
ATOM 694 C C . ALA A 1 95 ? 43.606 -9.207 -23.943 1.00 91.62 95 ALA A C 1
ATOM 696 O O . ALA A 1 95 ? 43.917 -9.897 -22.971 1.00 91.62 95 ALA A O 1
ATOM 697 N N . LYS A 1 96 ? 42.881 -9.693 -24.963 1.00 89.56 96 LYS A N 1
ATOM 698 C CA . LYS A 1 96 ? 42.412 -11.088 -25.033 1.00 89.56 96 LYS A CA 1
ATOM 699 C C . LYS A 1 96 ? 43.570 -12.086 -25.060 1.00 89.56 96 LYS A C 1
ATOM 701 O O . LYS A 1 96 ? 43.527 -13.063 -24.318 1.00 89.56 96 LYS A O 1
ATOM 706 N N . ALA A 1 97 ? 44.610 -11.826 -25.855 1.00 89.88 97 ALA A N 1
ATOM 707 C CA . ALA A 1 97 ? 45.792 -12.686 -25.914 1.00 89.88 97 ALA A CA 1
ATOM 708 C C . ALA A 1 97 ? 46.478 -12.802 -24.541 1.00 89.88 97 ALA A C 1
ATOM 710 O O . ALA A 1 97 ? 46.739 -13.907 -24.072 1.00 89.88 97 ALA A O 1
ATOM 711 N N . LYS A 1 98 ? 46.667 -11.672 -23.847 1.00 87.19 98 LYS A N 1
ATOM 712 C CA . LYS A 1 98 ? 47.281 -11.637 -22.511 1.00 87.19 98 LYS A CA 1
ATOM 713 C C . LYS A 1 98 ? 46.432 -12.333 -21.439 1.00 87.19 98 LYS A C 1
ATOM 715 O O . LYS A 1 98 ? 46.979 -12.940 -20.524 1.00 87.19 98 LYS A O 1
ATOM 720 N N . ALA A 1 99 ? 45.105 -12.243 -21.530 1.00 88.25 99 ALA A N 1
ATOM 721 C CA . ALA A 1 99 ? 44.200 -12.939 -20.614 1.00 88.25 99 ALA A CA 1
ATOM 722 C C . ALA A 1 99 ? 44.216 -14.461 -20.831 1.00 88.25 99 ALA A C 1
ATOM 724 O O . ALA A 1 99 ? 44.236 -15.215 -19.863 1.00 88.25 99 ALA A O 1
ATOM 725 N N . ALA A 1 100 ? 44.259 -14.909 -22.088 1.00 87.75 100 ALA A N 1
ATOM 726 C CA . ALA A 1 100 ? 44.335 -16.328 -22.420 1.00 87.75 100 ALA A CA 1
ATOM 727 C C . ALA A 1 100 ? 45.674 -16.959 -21.998 1.00 87.75 100 ALA A C 1
ATOM 729 O O . ALA A 1 100 ? 45.706 -18.127 -21.627 1.00 87.75 100 ALA A O 1
ATOM 730 N N . ASP A 1 101 ? 46.762 -16.188 -22.036 1.00 82.31 101 ASP A N 1
ATOM 731 C CA . ASP A 1 101 ? 48.086 -16.609 -21.567 1.00 82.31 101 ASP A CA 1
ATOM 732 C C . ASP A 1 101 ? 48.123 -16.794 -20.038 1.00 82.31 101 ASP A C 1
ATOM 734 O O . ASP A 1 101 ? 48.553 -17.826 -19.531 1.00 82.31 101 ASP A O 1
ATOM 738 N N . ARG A 1 102 ? 47.529 -15.850 -19.294 1.00 80.69 102 ARG A N 1
ATOM 739 C CA . ARG A 1 102 ? 47.400 -15.923 -17.826 1.00 80.69 102 ARG A CA 1
ATOM 740 C C . ARG A 1 102 ? 46.484 -17.037 -17.321 1.00 80.69 102 ARG A C 1
ATOM 742 O O . ARG A 1 102 ? 46.646 -17.457 -16.188 1.00 80.69 102 ARG A O 1
ATOM 749 N N . GLY A 1 103 ? 45.508 -17.472 -18.118 1.00 74.56 103 GLY A N 1
ATOM 750 C CA . GLY A 1 103 ? 44.607 -18.577 -17.766 1.00 74.56 103 GLY A CA 1
ATOM 751 C C . GLY A 1 103 ? 45.151 -19.971 -18.101 1.00 74.56 103 GLY A C 1
ATOM 752 O O . GLY A 1 103 ? 44.480 -20.956 -17.814 1.00 74.56 103 GLY A O 1
ATOM 753 N N . ARG A 1 104 ? 46.320 -20.055 -18.750 1.00 63.50 104 ARG A N 1
ATOM 754 C CA . ARG A 1 104 ? 47.027 -21.307 -19.078 1.00 63.50 104 ARG A CA 1
ATOM 755 C C . ARG A 1 104 ? 48.256 -21.565 -18.198 1.00 63.50 104 ARG A C 1
ATOM 757 O O . ARG A 1 104 ? 48.914 -22.582 -18.396 1.00 63.50 104 ARG A O 1
ATOM 764 N N . SER A 1 105 ? 48.566 -20.641 -17.288 1.00 51.75 105 SER A N 1
ATOM 765 C CA . SER A 1 105 ? 49.602 -20.771 -16.252 1.00 51.75 105 SER A CA 1
ATOM 766 C C . SER A 1 105 ? 48.979 -21.279 -14.958 1.00 51.75 105 SER A C 1
ATOM 768 O O . SER A 1 105 ? 49.669 -22.035 -14.246 1.00 51.75 105 SER A O 1
#

Secondary structure (DSSP, 8-state):
-HHHHHHHHTT-HHHHHHTTGGGPPPPTTS-HHHHHHHHHHHHHHHHHHHHHHHHHHHHHHHHHHHHHHHHHHHHHHHH-PPPPPHHHHHHHHHHHHHHHHHT--